Protein AF-A0AAI8R6R3-F1 (afdb_monomer_lite)

Structure (mmCIF, N/CA/C/O backbone):
data_AF-A0AAI8R6R3-F1
#
_entry.id   AF-A0AAI8R6R3-F1
#
loop_
_atom_site.group_PDB
_atom_site.id
_atom_site.type_symbol
_atom_site.label_atom_id
_atom_site.label_alt_id
_atom_site.label_comp_id
_atom_site.label_asym_id
_atom_site.label_entity_id
_atom_site.label_seq_id
_atom_site.pdbx_PDB_ins_code
_atom_site.Cartn_x
_atom_site.Cartn_y
_atom_site.Cartn_z
_atom_site.occupancy
_atom_site.B_iso_or_equiv
_atom_site.auth_seq_id
_atom_site.auth_comp_id
_atom_site.auth_asym_id
_atom_site.auth_atom_id
_atom_site.pdbx_PDB_model_num
ATOM 1 N N . MET A 1 1 ? 16.920 4.968 -27.690 1.00 47.09 1 MET A N 1
ATOM 2 C CA . MET A 1 1 ? 17.579 5.855 -26.700 1.00 47.09 1 MET A CA 1
ATOM 3 C C . MET A 1 1 ? 16.579 6.584 -25.792 1.00 47.09 1 MET A C 1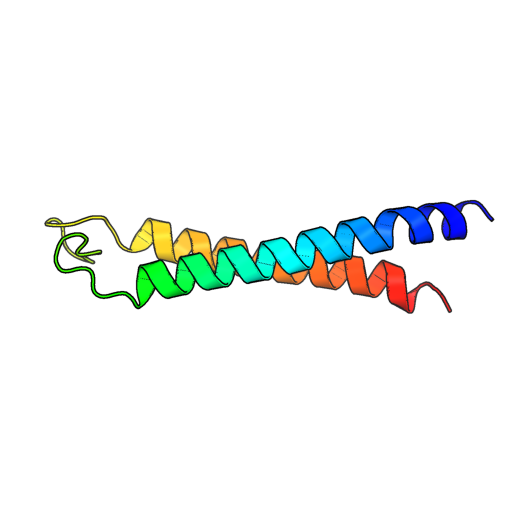
ATOM 5 O O . MET A 1 1 ? 16.767 6.546 -24.587 1.00 47.09 1 MET A O 1
ATOM 9 N N . GLY A 1 2 ? 15.481 7.162 -26.309 1.00 54.69 2 GLY A N 1
ATOM 10 C CA . GLY A 1 2 ? 14.475 7.860 -25.479 1.00 54.69 2 GLY A CA 1
ATOM 11 C C . GLY A 1 2 ? 13.746 6.996 -24.433 1.00 54.69 2 GLY A C 1
ATOM 12 O O . GLY A 1 2 ? 13.635 7.406 -23.284 1.00 54.69 2 GLY A O 1
ATOM 13 N N . ILE A 1 3 ? 13.325 5.774 -24.786 1.00 55.91 3 ILE A N 1
ATOM 14 C CA . ILE A 1 3 ? 12.622 4.853 -23.862 1.00 55.91 3 ILE A CA 1
ATOM 15 C C . ILE A 1 3 ? 13.538 4.403 -22.709 1.00 55.91 3 ILE A C 1
ATOM 17 O O . ILE A 1 3 ? 13.107 4.346 -21.562 1.00 55.91 3 ILE A O 1
ATOM 21 N N . ALA A 1 4 ? 14.824 4.166 -22.988 1.00 56.88 4 ALA A N 1
ATOM 22 C CA . ALA A 1 4 ? 15.807 3.755 -21.983 1.00 56.88 4 ALA A CA 1
ATOM 23 C C . ALA A 1 4 ? 16.078 4.849 -20.929 1.00 56.88 4 ALA A C 1
ATOM 25 O O . ALA A 1 4 ? 16.118 4.547 -19.740 1.00 56.88 4 ALA A O 1
ATOM 26 N N . ILE A 1 5 ? 16.171 6.119 -21.350 1.00 57.38 5 ILE A N 1
ATOM 27 C CA . ILE A 1 5 ? 16.393 7.271 -20.452 1.00 57.38 5 ILE A CA 1
ATOM 28 C C . ILE A 1 5 ? 15.166 7.533 -19.565 1.00 57.38 5 ILE A C 1
ATOM 30 O O . ILE A 1 5 ? 15.302 7.873 -18.389 1.00 57.38 5 ILE A O 1
ATOM 34 N N . ILE A 1 6 ? 13.958 7.373 -20.114 1.00 60.72 6 ILE A N 1
ATOM 35 C CA . ILE A 1 6 ? 12.708 7.486 -19.351 1.00 60.72 6 ILE A CA 1
ATOM 36 C C . ILE A 1 6 ? 12.665 6.397 -18.267 1.00 60.72 6 ILE A C 1
ATOM 38 O O . ILE A 1 6 ? 12.355 6.682 -17.113 1.00 60.72 6 ILE A O 1
ATOM 42 N N . ASN A 1 7 ? 13.070 5.174 -18.606 1.00 64.00 7 ASN A N 1
ATOM 43 C CA . ASN A 1 7 ? 13.047 4.046 -17.682 1.00 64.00 7 ASN A CA 1
ATOM 44 C C . ASN A 1 7 ? 14.038 4.201 -16.512 1.00 64.00 7 ASN A C 1
ATOM 46 O O . ASN A 1 7 ? 13.688 3.925 -15.366 1.00 64.00 7 ASN A O 1
ATOM 50 N N . GLU A 1 8 ? 15.249 4.707 -16.770 1.00 66.88 8 GLU A N 1
ATOM 51 C CA . GLU A 1 8 ? 16.259 4.972 -15.729 1.00 66.88 8 GLU A CA 1
ATOM 52 C C . GLU A 1 8 ? 15.832 6.047 -14.725 1.00 66.88 8 GLU A C 1
ATOM 54 O O . GLU A 1 8 ? 16.192 5.972 -13.552 1.00 66.88 8 GLU A O 1
ATOM 59 N N . LYS A 1 9 ? 15.027 7.026 -15.153 1.00 72.56 9 LYS A N 1
ATOM 60 C CA . LYS A 1 9 ? 14.498 8.071 -14.263 1.00 72.56 9 LYS A CA 1
ATOM 61 C C . LYS A 1 9 ? 13.259 7.626 -13.485 1.00 72.56 9 LYS A C 1
ATOM 63 O O . LYS A 1 9 ? 13.040 8.103 -12.375 1.00 72.56 9 LYS A O 1
ATOM 68 N N . ILE A 1 10 ? 12.453 6.722 -14.045 1.00 77.06 10 ILE A N 1
ATOM 69 C CA . ILE A 1 10 ? 11.221 6.233 -13.407 1.00 77.06 10 ILE A CA 1
ATOM 70 C C . ILE A 1 10 ? 11.519 5.125 -12.387 1.00 77.06 10 ILE A C 1
ATOM 72 O O . ILE A 1 10 ? 10.850 5.049 -11.358 1.00 77.06 10 ILE A O 1
ATOM 76 N N . MET A 1 11 ? 12.542 4.297 -12.612 1.00 78.69 11 MET A N 1
ATOM 77 C CA . MET A 1 11 ? 12.861 3.161 -11.739 1.00 78.69 11 MET A CA 1
ATOM 78 C C . MET A 1 11 ? 13.130 3.551 -10.264 1.00 78.69 11 MET A C 1
ATOM 80 O O . MET A 1 11 ? 12.549 2.914 -9.381 1.00 78.69 11 MET A O 1
ATOM 84 N N . PRO A 1 12 ? 13.895 4.621 -9.949 1.00 82.75 12 PRO A N 1
ATOM 85 C CA . PRO A 1 12 ? 14.054 5.096 -8.571 1.00 82.75 12 PRO A CA 1
ATOM 86 C C . PRO A 1 12 ? 12.741 5.599 -7.961 1.00 82.75 12 PRO A C 1
ATOM 88 O O . PRO A 1 12 ? 12.470 5.356 -6.787 1.00 82.75 12 PRO A O 1
ATOM 91 N N . LEU A 1 13 ? 11.900 6.264 -8.762 1.00 84.81 13 LEU A N 1
ATOM 92 C CA . LEU A 1 13 ? 10.613 6.803 -8.320 1.00 84.81 13 LEU A CA 1
ATOM 93 C C . LEU A 1 13 ? 9.651 5.679 -7.909 1.00 84.81 13 LEU A C 1
ATOM 95 O O . LEU A 1 13 ? 9.012 5.755 -6.862 1.00 84.81 13 LEU A O 1
ATOM 99 N N . VAL A 1 14 ? 9.593 4.609 -8.708 1.00 84.50 14 VAL A N 1
ATOM 100 C CA . VAL A 1 14 ? 8.783 3.416 -8.415 1.00 84.50 14 VAL A CA 1
ATOM 101 C C . VAL A 1 14 ? 9.316 2.686 -7.183 1.00 84.50 14 VAL A C 1
ATOM 103 O O . VAL A 1 14 ? 8.525 2.245 -6.352 1.00 84.50 14 VAL A O 1
ATOM 106 N N . GLY A 1 15 ? 10.639 2.628 -7.004 1.00 84.00 15 GLY A N 1
ATOM 107 C CA . GLY A 1 15 ? 11.258 2.093 -5.789 1.00 84.00 15 GLY A CA 1
ATOM 108 C C . GLY A 1 15 ? 10.858 2.864 -4.526 1.00 84.00 15 GLY A C 1
ATOM 109 O O . GLY A 1 15 ? 10.455 2.259 -3.533 1.00 84.00 15 GLY A O 1
ATOM 110 N N . ILE A 1 16 ? 10.889 4.200 -4.569 1.00 88.62 16 ILE A N 1
ATOM 111 C CA . ILE A 1 16 ? 10.444 5.052 -3.453 1.00 88.62 16 ILE A CA 1
ATOM 112 C C . ILE A 1 16 ? 8.948 4.857 -3.181 1.00 88.62 16 ILE A C 1
ATOM 114 O O . ILE A 1 16 ? 8.549 4.704 -2.026 1.00 88.62 16 ILE A O 1
ATOM 118 N N . ALA A 1 17 ? 8.119 4.814 -4.228 1.00 87.62 17 ALA A N 1
ATOM 119 C CA . ALA A 1 17 ? 6.686 4.566 -4.093 1.00 87.62 17 ALA A CA 1
ATOM 120 C C . ALA A 1 17 ? 6.400 3.208 -3.429 1.00 87.62 17 ALA A C 1
ATOM 122 O O . ALA A 1 17 ? 5.532 3.118 -2.562 1.00 87.62 17 ALA A O 1
ATOM 123 N N . PHE A 1 18 ? 7.166 2.169 -3.773 1.00 87.81 18 PHE A N 1
ATOM 124 C CA . PHE A 1 18 ? 7.057 0.846 -3.162 1.00 87.81 18 PHE A CA 1
ATOM 125 C C . PHE A 1 18 ? 7.470 0.840 -1.681 1.00 87.81 18 PHE A C 1
ATOM 127 O O . PHE A 1 18 ? 6.774 0.265 -0.844 1.00 87.81 18 PHE A O 1
ATOM 134 N N . LEU A 1 19 ? 8.554 1.536 -1.322 1.00 90.81 19 LEU A N 1
ATOM 135 C CA . LEU A 1 19 ? 8.968 1.685 0.079 1.00 90.81 19 LEU A CA 1
ATOM 136 C C . LEU A 1 19 ? 7.907 2.416 0.912 1.00 90.81 19 LEU A C 1
ATOM 138 O O . LEU A 1 19 ? 7.537 1.949 1.989 1.00 90.81 19 LEU A O 1
ATOM 142 N N . LEU A 1 20 ? 7.369 3.527 0.399 1.00 91.75 20 LEU A N 1
ATOM 143 C CA . LEU A 1 20 ? 6.275 4.257 1.046 1.00 91.75 20 LEU A CA 1
ATOM 144 C C . LEU A 1 20 ? 5.027 3.385 1.197 1.00 91.75 20 LEU A C 1
ATOM 146 O O . LEU A 1 20 ? 4.374 3.414 2.240 1.00 91.75 20 LEU A O 1
ATOM 150 N N . TRP A 1 21 ? 4.723 2.570 0.188 1.00 92.88 21 TRP A N 1
ATOM 151 C CA . TRP A 1 21 ? 3.617 1.626 0.242 1.00 92.88 21 TRP A CA 1
ATOM 152 C C . TRP A 1 21 ? 3.773 0.626 1.401 1.00 92.88 21 TRP A C 1
ATOM 154 O O . TRP A 1 21 ? 2.824 0.433 2.165 1.00 92.88 21 TRP A O 1
ATOM 164 N N . ILE A 1 22 ? 4.970 0.062 1.607 1.00 91.62 22 ILE A N 1
ATOM 165 C CA . ILE A 1 22 ? 5.262 -0.841 2.738 1.00 91.62 22 ILE A CA 1
ATOM 166 C C . ILE A 1 22 ? 5.119 -0.121 4.085 1.00 91.62 22 ILE A C 1
ATOM 168 O O . ILE A 1 22 ? 4.538 -0.672 5.025 1.00 91.62 22 ILE A O 1
ATOM 172 N N . VAL A 1 23 ? 5.624 1.111 4.196 1.00 93.25 23 VAL A N 1
ATOM 173 C CA . VAL A 1 23 ? 5.528 1.905 5.432 1.00 93.25 23 VAL A CA 1
ATOM 174 C C . VAL A 1 23 ? 4.065 2.162 5.798 1.00 93.25 23 VAL A C 1
ATOM 176 O O . VAL A 1 23 ? 3.665 1.924 6.938 1.00 93.25 23 VAL A O 1
ATOM 179 N N . ILE A 1 24 ? 3.241 2.579 4.834 1.00 91.88 24 ILE A N 1
ATOM 180 C CA . ILE A 1 24 ? 1.812 2.841 5.059 1.00 91.88 24 ILE A CA 1
ATOM 181 C C . ILE A 1 24 ? 1.069 1.550 5.420 1.00 91.88 24 ILE A C 1
ATOM 183 O O . ILE A 1 24 ? 0.261 1.558 6.348 1.00 91.88 24 ILE A O 1
ATOM 187 N N . LEU A 1 25 ? 1.373 0.429 4.755 1.00 90.25 25 LEU A N 1
ATOM 188 C CA . LEU A 1 25 ? 0.794 -0.870 5.103 1.00 90.25 25 LEU A CA 1
ATOM 189 C C . LEU A 1 25 ? 1.128 -1.246 6.552 1.00 90.25 25 LEU A C 1
ATOM 191 O O . LEU A 1 25 ? 0.250 -1.664 7.304 1.00 90.25 25 LEU A O 1
ATOM 195 N N . SER A 1 26 ? 2.380 -1.039 6.962 1.00 89.50 26 SER A N 1
ATOM 196 C CA . SER A 1 26 ? 2.834 -1.316 8.326 1.00 89.50 26 SER A CA 1
ATOM 197 C C . SER A 1 26 ? 2.092 -0.452 9.351 1.00 89.50 26 SER A C 1
ATOM 199 O O . SER A 1 26 ? 1.638 -0.968 10.368 1.00 89.50 26 SER A O 1
ATOM 201 N N . LEU A 1 27 ? 1.887 0.840 9.066 1.00 88.38 27 LEU A N 1
ATOM 202 C CA . LEU A 1 27 ? 1.103 1.745 9.915 1.00 88.38 27 LEU A CA 1
ATOM 203 C C . LEU A 1 27 ? -0.378 1.347 9.995 1.00 88.38 27 LEU A C 1
ATOM 205 O O . LEU A 1 27 ? -0.965 1.406 11.075 1.00 88.38 27 LEU A O 1
ATOM 209 N N . LEU A 1 28 ? -0.984 0.912 8.884 1.00 85.94 28 LEU A N 1
ATOM 210 C CA . LEU A 1 28 ? -2.366 0.418 8.858 1.00 85.94 28 LEU A CA 1
ATOM 211 C C . LEU A 1 28 ? -2.523 -0.857 9.695 1.00 85.94 28 LEU A C 1
ATOM 213 O O . LEU A 1 28 ? -3.465 -0.964 10.481 1.00 85.94 28 LEU A O 1
ATOM 217 N N . LEU A 1 29 ? -1.582 -1.797 9.575 1.00 83.44 29 LEU A N 1
ATOM 218 C CA . LEU A 1 29 ? -1.566 -3.025 10.372 1.00 83.44 29 LEU A CA 1
ATOM 219 C C . LEU A 1 29 ? -1.331 -2.729 11.852 1.00 83.44 29 LEU A C 1
ATOM 221 O O . LEU A 1 29 ? -2.028 -3.286 12.695 1.00 83.44 29 LEU A O 1
ATOM 225 N N . ILE A 1 30 ? -0.419 -1.811 12.181 1.00 83.75 30 ILE A N 1
ATOM 226 C CA . ILE A 1 30 ? -0.238 -1.322 13.551 1.00 83.75 30 ILE A CA 1
ATOM 227 C C . ILE A 1 30 ? -1.546 -0.709 14.059 1.00 83.75 30 ILE A C 1
ATOM 229 O O . ILE A 1 30 ? -1.996 -1.078 15.130 1.00 83.75 30 ILE A O 1
ATOM 233 N N . SER A 1 31 ? -2.220 0.149 13.295 1.00 77.75 31 SER A N 1
ATOM 234 C CA . SER A 1 31 ? -3.505 0.743 13.700 1.00 77.75 31 SER A CA 1
ATOM 235 C C . SER A 1 31 ? -4.596 -0.307 13.974 1.00 77.75 31 SER A C 1
ATOM 237 O O . SER A 1 31 ? -5.383 -0.153 14.908 1.00 77.75 31 SER A O 1
ATOM 239 N N . LEU A 1 32 ? -4.625 -1.395 13.195 1.00 74.94 32 LEU A N 1
ATOM 240 C CA . LEU A 1 32 ? -5.558 -2.515 13.372 1.00 74.94 32 LEU A CA 1
ATOM 241 C C . LEU A 1 32 ? -5.217 -3.409 14.574 1.00 74.94 32 LEU A C 1
ATOM 243 O O . LEU A 1 32 ? -6.112 -3.826 15.310 1.00 74.94 32 LEU A O 1
ATOM 247 N N . LEU A 1 33 ? -3.937 -3.747 14.746 1.00 74.69 33 LEU A N 1
ATOM 248 C CA . LEU A 1 33 ? -3.464 -4.748 15.710 1.00 74.69 33 LEU A CA 1
ATOM 249 C C . LEU A 1 33 ? -3.108 -4.141 17.070 1.00 74.69 33 LEU A C 1
ATOM 251 O O . LEU A 1 33 ? -3.182 -4.817 18.101 1.00 74.69 33 LEU A O 1
ATOM 255 N N . TRP A 1 34 ? -2.733 -2.864 17.099 1.00 71.25 34 TRP A N 1
ATOM 256 C CA . TRP A 1 34 ? -2.384 -2.156 18.318 1.00 71.25 34 TRP A CA 1
ATOM 257 C C . TRP A 1 34 ? -3.660 -1.863 19.102 1.00 71.25 34 TRP A C 1
ATOM 259 O O . TRP A 1 34 ? -4.358 -0.875 18.874 1.00 71.25 34 TRP A O 1
ATOM 269 N N . LYS A 1 35 ? -3.959 -2.735 20.072 1.00 55.91 35 LYS A N 1
ATOM 270 C CA . LYS A 1 35 ? -5.009 -2.553 21.085 1.00 55.91 35 LYS A CA 1
ATOM 271 C C . LYS A 1 35 ? -4.692 -1.349 21.976 1.00 55.91 35 LYS A C 1
ATOM 273 O O . LYS A 1 35 ? -4.341 -1.484 23.147 1.00 55.91 35 LYS A O 1
ATOM 278 N N . ASN A 1 36 ? -4.841 -0.144 21.447 1.00 55.16 36 ASN A N 1
ATOM 279 C CA . ASN A 1 36 ? -4.814 1.053 22.261 1.00 55.16 36 ASN A CA 1
ATOM 280 C C . ASN A 1 36 ? -6.148 1.120 23.014 1.00 55.16 36 ASN A C 1
ATOM 282 O O . ASN A 1 36 ? -7.204 1.262 22.400 1.00 55.16 36 ASN A O 1
ATOM 286 N N . LYS A 1 37 ? -6.121 1.021 24.353 1.00 53.44 37 LYS A N 1
ATOM 287 C CA . LYS A 1 37 ? -7.324 1.029 25.218 1.00 53.44 37 LYS A CA 1
ATOM 288 C C . LYS A 1 37 ? -8.253 2.240 24.986 1.00 53.44 37 LYS A C 1
ATOM 290 O O . LYS A 1 37 ? -9.398 2.205 25.426 1.00 53.44 37 LYS A O 1
ATOM 295 N N . LYS A 1 38 ? -7.773 3.291 24.305 1.00 52.03 38 LYS A N 1
ATOM 296 C CA . LYS A 1 38 ? -8.499 4.535 23.996 1.00 52.03 38 LYS A CA 1
ATOM 297 C C . LYS A 1 38 ? -9.121 4.597 22.593 1.00 52.03 38 LYS A C 1
ATOM 299 O O . LYS A 1 38 ? -10.089 5.323 22.413 1.00 52.03 38 LYS A O 1
ATOM 304 N N . ALA A 1 39 ? -8.621 3.835 21.620 1.00 54.47 39 ALA A N 1
ATOM 305 C CA . ALA A 1 39 ? -9.143 3.812 20.254 1.00 54.47 39 ALA A CA 1
ATOM 306 C C . ALA A 1 39 ? -9.794 2.450 19.996 1.00 54.47 39 ALA A C 1
ATOM 308 O O . ALA A 1 39 ? -9.244 1.583 19.322 1.00 54.47 39 ALA A O 1
ATOM 309 N N . LYS A 1 40 ? -10.969 2.230 20.595 1.00 54.16 40 LYS A N 1
ATOM 310 C CA . LYS A 1 40 ? -11.802 1.077 20.244 1.00 54.16 40 LYS A CA 1
ATOM 311 C C . LYS A 1 40 ? -12.371 1.343 18.852 1.00 54.16 40 LYS A C 1
ATOM 313 O O . LYS A 1 40 ? -13.431 1.956 18.725 1.00 54.16 40 LYS A O 1
ATOM 318 N N . TYR A 1 41 ? -11.656 0.906 17.816 1.00 57.22 41 TYR A N 1
ATOM 319 C CA . TYR A 1 41 ? -12.301 0.675 16.534 1.00 57.22 41 TYR A CA 1
ATOM 320 C C . TYR A 1 41 ? -13.374 -0.382 16.779 1.00 57.22 41 TYR A C 1
ATOM 322 O O . TYR A 1 41 ? -13.086 -1.508 17.182 1.00 57.22 41 TYR A O 1
ATOM 330 N N . SER A 1 42 ? -14.625 0.039 16.680 1.00 58.59 42 SER A N 1
ATOM 331 C CA . SER A 1 42 ? -15.783 -0.745 17.073 1.00 58.59 42 SER A CA 1
ATOM 332 C C . SER A 1 42 ? -16.641 -0.973 15.841 1.00 58.59 42 SER A C 1
ATOM 334 O O . SER A 1 42 ? -16.918 -0.047 15.077 1.00 58.59 42 SER A O 1
ATOM 336 N N . TRP A 1 43 ? -17.064 -2.220 15.648 1.00 58.28 43 TRP A N 1
ATOM 337 C CA . TRP A 1 43 ? -18.098 -2.565 14.671 1.00 58.28 43 TRP A CA 1
ATOM 338 C C . TRP A 1 43 ? -19.474 -2.018 15.083 1.00 58.28 43 TRP A C 1
ATOM 340 O O . TRP A 1 43 ? -20.357 -1.875 14.245 1.00 58.28 43 TRP A O 1
ATOM 350 N N . ASP A 1 44 ? -19.626 -1.658 16.361 1.00 58.09 44 ASP A N 1
ATOM 351 C CA . ASP A 1 44 ? -20.838 -1.100 16.954 1.00 58.09 44 ASP A CA 1
ATOM 352 C C . ASP A 1 44 ? -20.703 0.410 17.253 1.00 58.09 44 ASP A C 1
ATOM 354 O O . ASP A 1 44 ? -19.594 0.936 17.382 1.00 58.09 44 ASP A O 1
ATOM 358 N N . LYS A 1 45 ? -21.831 1.115 17.409 1.00 56.88 45 LYS A N 1
ATOM 359 C CA . LYS A 1 45 ? -21.982 2.588 17.430 1.00 56.88 45 LYS A CA 1
ATOM 360 C C . LYS A 1 45 ? -21.169 3.352 18.494 1.00 56.88 45 LYS A C 1
ATOM 362 O O . LYS A 1 45 ? -21.155 4.577 18.462 1.00 56.88 45 LYS A O 1
ATOM 367 N N . LYS A 1 46 ? -20.512 2.673 19.441 1.00 54.59 46 LYS A N 1
ATOM 368 C CA . LYS A 1 46 ? -19.826 3.288 20.597 1.00 54.59 46 LYS A CA 1
ATOM 369 C C . LYS A 1 46 ? -18.329 3.601 20.383 1.00 54.59 46 LYS A C 1
ATOM 371 O O . LYS A 1 46 ? -17.652 3.940 21.349 1.00 54.59 46 LYS A O 1
ATOM 376 N N . GLY A 1 47 ? -17.798 3.510 19.158 1.00 59.53 47 GLY A N 1
ATOM 377 C CA . GLY A 1 47 ? -16.392 3.826 18.849 1.00 59.53 47 GLY A CA 1
ATOM 378 C C . GLY A 1 47 ? -16.151 4.264 17.399 1.00 59.53 47 GLY A C 1
ATOM 379 O O . GLY A 1 47 ? -17.094 4.387 16.618 1.00 59.53 47 GLY A O 1
ATOM 380 N N . ALA A 1 48 ? -14.885 4.500 17.028 1.00 64.06 48 ALA A N 1
ATOM 381 C CA . ALA A 1 48 ? -14.514 4.788 15.641 1.00 64.06 48 ALA A CA 1
ATOM 382 C C . ALA A 1 48 ? -14.886 3.584 14.760 1.00 64.06 48 ALA A C 1
ATOM 384 O O . ALA A 1 48 ? -14.533 2.450 15.084 1.00 64.06 48 ALA A O 1
ATOM 385 N N . LYS A 1 49 ? -15.633 3.796 13.671 1.00 68.00 49 LYS A N 1
ATOM 386 C CA . LYS A 1 49 ? -16.078 2.684 12.817 1.00 68.00 49 LYS A CA 1
ATOM 387 C C . LYS A 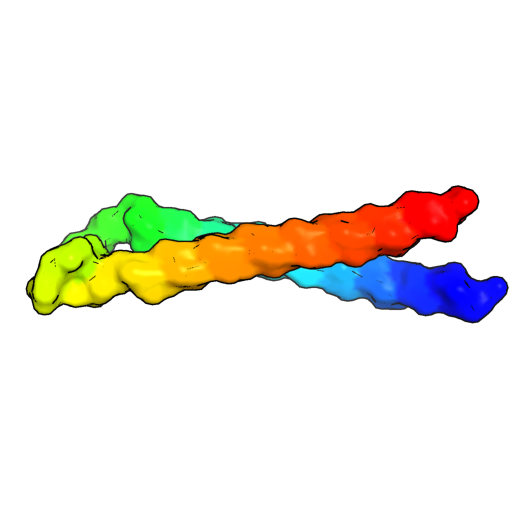1 49 ? -14.863 1.972 12.215 1.00 68.00 49 LYS A C 1
ATOM 389 O O . LYS A 1 49 ? -13.929 2.626 11.771 1.00 68.00 49 LYS A O 1
ATOM 394 N N . VAL A 1 50 ? -14.898 0.641 12.171 1.00 73.50 50 VAL A N 1
ATOM 395 C CA . VAL A 1 50 ? -13.854 -0.203 11.546 1.00 73.50 50 VAL A CA 1
ATOM 396 C C . VAL A 1 50 ? -13.890 -0.104 10.011 1.00 73.50 50 VAL A C 1
ATOM 398 O O . VAL A 1 50 ? -12.874 -0.271 9.343 1.00 73.50 50 VAL A O 1
ATOM 401 N N . VAL A 1 51 ? -15.054 0.230 9.448 1.00 79.00 51 VAL A N 1
ATOM 402 C CA . VAL A 1 51 ? -15.312 0.275 7.997 1.00 79.00 51 VAL A CA 1
ATOM 403 C C . VAL A 1 51 ? -14.322 1.149 7.204 1.00 79.00 51 VAL A C 1
ATOM 405 O O . VAL A 1 51 ? -13.788 0.651 6.217 1.00 79.00 51 VAL A O 1
ATOM 408 N N . PRO A 1 52 ? -14.006 2.401 7.597 1.00 81.19 52 PRO A N 1
ATOM 409 C CA . PRO A 1 52 ? -13.050 3.237 6.868 1.00 81.19 52 PRO A CA 1
ATOM 410 C C . PRO A 1 52 ? -11.632 2.657 6.885 1.00 81.19 52 PRO A C 1
ATOM 412 O O . PRO A 1 52 ? -10.902 2.797 5.911 1.00 81.19 52 PRO A O 1
ATOM 415 N N . LEU A 1 53 ? -11.251 1.977 7.971 1.00 80.94 53 LEU A N 1
ATOM 416 C CA . LEU A 1 53 ? -9.937 1.354 8.110 1.00 80.94 53 LEU A CA 1
ATOM 417 C C . LEU A 1 53 ? -9.810 0.122 7.207 1.00 80.94 53 LEU A C 1
ATOM 419 O O . LEU A 1 53 ? -8.805 -0.037 6.522 1.00 80.94 53 LEU A O 1
ATOM 423 N N . VAL A 1 54 ? -10.855 -0.707 7.139 1.00 83.06 54 VAL A N 1
ATOM 424 C CA . VAL A 1 54 ? -10.918 -1.837 6.197 1.00 83.06 54 VAL A CA 1
ATOM 425 C C . VAL A 1 54 ? -10.886 -1.335 4.755 1.00 83.06 54 VAL A C 1
ATOM 427 O O . VAL A 1 54 ? -10.126 -1.858 3.945 1.00 83.06 54 VAL A O 1
ATOM 430 N N . LEU A 1 55 ? -11.652 -0.286 4.441 1.00 87.31 55 LEU A N 1
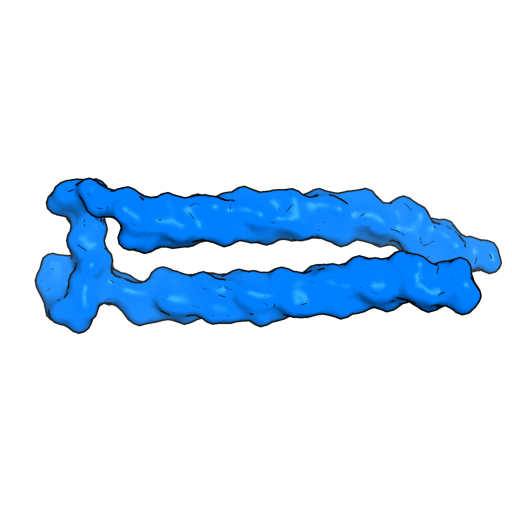ATOM 431 C CA . LEU A 1 55 ? -11.657 0.320 3.111 1.00 87.31 55 LEU A CA 1
ATOM 432 C C . LEU A 1 55 ? -10.272 0.866 2.732 1.00 87.31 55 LEU A C 1
ATOM 434 O O . LEU A 1 55 ? -9.818 0.644 1.611 1.00 87.31 55 LEU A O 1
ATOM 438 N N . ALA A 1 56 ? -9.581 1.519 3.672 1.00 87.38 56 ALA A N 1
ATOM 439 C CA . ALA A 1 56 ? -8.218 2.000 3.472 1.00 87.38 56 ALA A CA 1
ATOM 440 C C . ALA A 1 56 ? -7.253 0.850 3.158 1.00 87.38 56 ALA A C 1
ATOM 442 O O . ALA A 1 56 ? -6.474 0.963 2.219 1.00 87.38 56 ALA A O 1
ATOM 443 N N . VAL A 1 57 ? -7.339 -0.277 3.872 1.00 88.12 57 VAL A N 1
ATOM 444 C CA . VAL A 1 57 ? -6.509 -1.461 3.591 1.00 88.12 57 VAL A CA 1
ATOM 445 C C . VAL A 1 57 ? -6.797 -2.039 2.206 1.00 88.12 57 VAL A C 1
ATOM 447 O O . VAL A 1 57 ? -5.858 -2.328 1.468 1.00 88.12 57 VAL A O 1
ATOM 450 N N . VAL A 1 58 ? -8.069 -2.174 1.820 1.00 90.50 58 VAL A N 1
ATOM 451 C CA . VAL A 1 58 ? -8.447 -2.702 0.497 1.00 90.50 58 VAL A CA 1
ATOM 452 C C . VAL A 1 58 ? -7.916 -1.808 -0.624 1.00 90.50 58 VAL A C 1
ATOM 454 O O . VAL A 1 58 ? -7.276 -2.302 -1.552 1.00 90.50 58 VAL A O 1
ATOM 457 N N . LEU A 1 59 ? -8.122 -0.491 -0.523 1.00 91.75 59 LEU A N 1
ATOM 458 C CA . LEU A 1 59 ? -7.585 0.472 -1.489 1.00 91.75 59 LEU A CA 1
ATOM 459 C C . LEU A 1 59 ? -6.058 0.428 -1.539 1.00 91.75 59 LEU A C 1
ATOM 461 O O . LEU A 1 59 ? -5.477 0.484 -2.621 1.00 91.75 59 LEU A O 1
ATOM 465 N N . HIS A 1 60 ? -5.407 0.275 -0.386 1.00 92.50 60 HIS A N 1
ATOM 466 C CA . HIS A 1 60 ? -3.954 0.181 -0.309 1.00 92.50 60 HIS A CA 1
ATOM 467 C C . HIS A 1 60 ? -3.430 -1.061 -1.032 1.00 92.50 60 HIS A C 1
ATOM 469 O O . HIS A 1 60 ? -2.472 -0.965 -1.793 1.00 92.50 60 HIS A O 1
ATOM 475 N N . ILE A 1 61 ? -4.088 -2.215 -0.884 1.00 91.31 61 ILE A N 1
ATOM 476 C CA . ILE A 1 61 ? -3.730 -3.440 -1.616 1.00 91.31 61 ILE A CA 1
ATOM 477 C C . ILE A 1 61 ? -3.868 -3.236 -3.130 1.00 91.31 61 ILE A C 1
ATOM 479 O O . ILE A 1 61 ? -2.943 -3.571 -3.870 1.00 91.31 61 ILE A O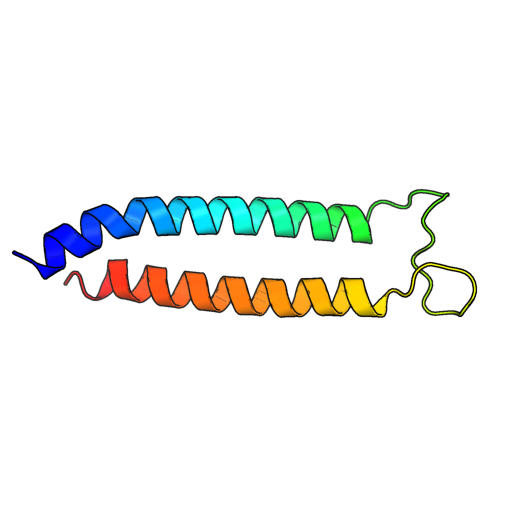 1
ATOM 483 N N . LEU A 1 62 ? -4.973 -2.641 -3.593 1.00 93.38 62 LEU A N 1
ATOM 484 C CA . LEU A 1 62 ? -5.169 -2.322 -5.015 1.00 93.38 62 LEU A CA 1
ATOM 485 C C . LEU A 1 62 ? -4.060 -1.403 -5.547 1.00 93.38 62 LEU A C 1
ATOM 487 O O . LEU A 1 62 ? -3.541 -1.618 -6.642 1.00 93.38 62 LEU A O 1
ATOM 491 N N . PHE A 1 63 ? -3.647 -0.422 -4.743 1.00 91.50 63 PHE A N 1
ATOM 492 C CA . PHE A 1 63 ? -2.535 0.463 -5.077 1.00 91.50 63 PHE A CA 1
ATOM 493 C C . PHE A 1 63 ? -1.204 -0.297 -5.193 1.00 91.50 63 PHE A C 1
ATOM 495 O O . PHE A 1 63 ? -0.406 -0.022 -6.087 1.00 91.50 63 PHE A O 1
ATOM 502 N N . GLY A 1 64 ? -0.984 -1.304 -4.345 1.00 90.81 64 GLY A N 1
ATOM 503 C CA . GLY A 1 64 ? 0.190 -2.176 -4.410 1.00 90.81 64 GLY A CA 1
ATOM 504 C C . GLY A 1 64 ? 0.245 -2.999 -5.697 1.00 90.81 64 GLY A C 1
ATOM 505 O O . GLY A 1 64 ? 1.295 -3.074 -6.334 1.00 90.81 64 GLY A O 1
ATOM 506 N N . VAL A 1 65 ? -0.894 -3.551 -6.129 1.00 91.62 65 VAL A N 1
ATOM 507 C CA . VAL A 1 65 ? -1.004 -4.268 -7.414 1.00 91.62 65 VAL A CA 1
ATOM 508 C C . VAL A 1 65 ? -0.654 -3.343 -8.580 1.00 91.62 65 VAL A C 1
ATOM 510 O O . VAL A 1 65 ? 0.118 -3.725 -9.457 1.00 91.62 65 VAL A O 1
ATOM 513 N N . PHE A 1 66 ? -1.158 -2.108 -8.568 1.00 87.94 66 PHE A N 1
ATOM 514 C CA . PHE A 1 66 ? -0.849 -1.112 -9.593 1.00 87.94 66 PHE A CA 1
ATOM 515 C C . PHE A 1 66 ? 0.651 -0.773 -9.657 1.00 87.94 66 PHE A C 1
ATOM 517 O O . PHE A 1 66 ? 1.237 -0.795 -10.741 1.00 87.94 66 PHE A O 1
ATOM 524 N N . ILE A 1 67 ? 1.295 -0.538 -8.506 1.00 87.38 67 ILE A N 1
ATOM 525 C CA . ILE A 1 67 ? 2.752 -0.324 -8.427 1.00 87.38 67 ILE A CA 1
ATOM 526 C C . ILE A 1 67 ? 3.507 -1.541 -8.983 1.00 87.38 67 ILE A C 1
ATOM 528 O O . ILE A 1 67 ? 4.458 -1.377 -9.746 1.00 87.38 67 ILE A O 1
ATOM 532 N N . GLY A 1 68 ? 3.064 -2.758 -8.652 1.00 85.44 68 GLY A N 1
ATOM 533 C CA . GLY A 1 68 ? 3.655 -4.002 -9.149 1.00 85.44 68 GLY A CA 1
ATOM 534 C C . GLY A 1 68 ? 3.574 -4.148 -10.672 1.00 85.44 68 GLY A C 1
ATOM 535 O O . GLY A 1 68 ? 4.563 -4.518 -11.301 1.00 85.44 68 GLY A O 1
ATOM 536 N N . ILE A 1 69 ? 2.435 -3.799 -11.281 1.00 86.81 69 ILE A N 1
ATOM 537 C CA . ILE A 1 69 ? 2.261 -3.811 -12.745 1.00 86.81 69 ILE A CA 1
ATOM 538 C C . ILE A 1 69 ? 3.224 -2.823 -13.413 1.00 86.81 69 ILE A C 1
ATOM 540 O O . ILE A 1 69 ? 3.887 -3.179 -14.389 1.00 86.81 69 ILE A O 1
ATOM 544 N N . ILE A 1 70 ? 3.343 -1.606 -12.871 1.00 83.81 70 ILE A N 1
ATOM 545 C CA . ILE A 1 70 ? 4.281 -0.593 -13.376 1.00 83.81 70 ILE A CA 1
ATOM 546 C C . ILE A 1 70 ? 5.720 -1.103 -13.277 1.00 83.81 70 ILE A C 1
ATOM 548 O O . ILE A 1 70 ? 6.477 -1.022 -14.244 1.00 83.81 70 ILE A O 1
ATOM 552 N N . PHE A 1 71 ? 6.093 -1.669 -12.128 1.00 81.75 71 PHE A N 1
AT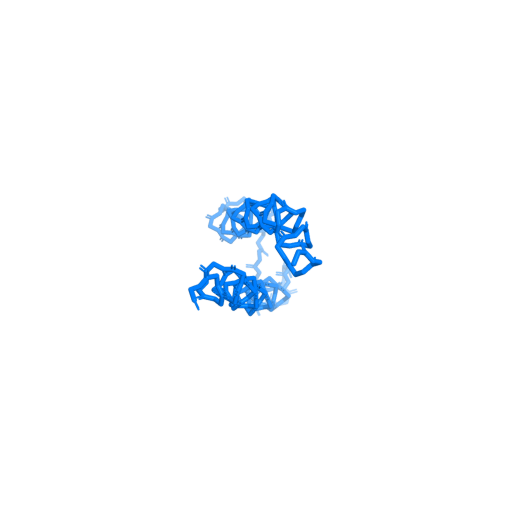OM 553 C CA . PHE A 1 71 ? 7.427 -2.220 -11.913 1.00 81.75 71 PHE A CA 1
ATOM 554 C C . PHE A 1 71 ? 7.744 -3.361 -12.889 1.00 81.75 71 PHE A C 1
ATOM 556 O O . PHE A 1 71 ? 8.840 -3.400 -13.452 1.00 81.75 71 PHE A O 1
ATOM 563 N N . TYR A 1 72 ? 6.780 -4.253 -13.138 1.00 80.00 72 TYR A N 1
ATOM 564 C CA . TYR A 1 72 ? 6.901 -5.331 -14.118 1.00 80.00 72 TYR A CA 1
ATOM 565 C C . TYR A 1 72 ? 7.087 -4.787 -15.538 1.00 80.00 72 TYR A C 1
ATOM 567 O O . TYR A 1 72 ? 8.013 -5.206 -16.226 1.00 80.00 72 TYR A O 1
ATOM 575 N N . HIS A 1 73 ? 6.276 -3.814 -15.965 1.00 77.38 73 HIS A N 1
ATOM 576 C CA . HIS A 1 73 ? 6.428 -3.181 -17.280 1.00 77.38 73 HIS A CA 1
ATOM 577 C C . HIS A 1 73 ? 7.811 -2.545 -17.458 1.00 77.38 73 HIS A C 1
ATOM 579 O O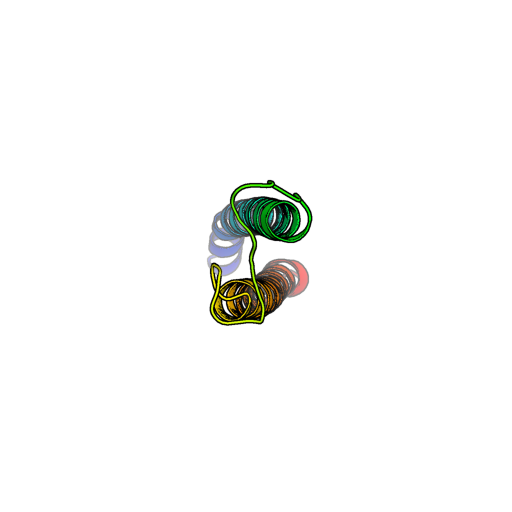 . HIS A 1 73 ? 8.474 -2.790 -18.460 1.00 77.38 73 HIS A O 1
ATOM 585 N N . ILE A 1 74 ? 8.285 -1.787 -16.468 1.00 75.25 74 ILE A N 1
ATOM 586 C CA . ILE A 1 74 ? 9.603 -1.134 -16.505 1.00 75.25 74 ILE A CA 1
ATOM 587 C C . ILE A 1 74 ? 10.738 -2.166 -16.545 1.00 75.25 74 ILE A C 1
ATOM 589 O O . ILE A 1 74 ? 11.724 -1.974 -17.261 1.00 75.25 74 ILE A O 1
ATOM 593 N N . SER A 1 75 ? 10.615 -3.259 -15.791 1.00 70.50 75 SER A N 1
ATOM 594 C CA . SER A 1 75 ? 11.693 -4.240 -15.623 1.00 70.50 75 SER A CA 1
ATOM 595 C C . SER A 1 75 ? 11.739 -5.303 -16.724 1.00 70.50 75 SER A C 1
ATOM 597 O O . SER A 1 75 ? 12.828 -5.759 -17.058 1.00 70.50 75 SER A O 1
ATOM 599 N N . VAL A 1 76 ? 10.591 -5.701 -17.286 1.00 64.62 76 VAL A N 1
ATOM 600 C CA . VAL A 1 76 ? 10.478 -6.820 -18.244 1.00 64.62 76 VAL A CA 1
ATOM 601 C C . VAL A 1 76 ? 10.401 -6.360 -19.698 1.00 64.62 76 VAL A C 1
ATOM 603 O O . VAL A 1 76 ? 11.007 -7.005 -20.543 1.00 64.62 76 VAL A O 1
ATOM 606 N N . ILE A 1 77 ? 9.800 -5.199 -20.008 1.00 57.47 77 ILE A N 1
ATOM 607 C CA . ILE A 1 77 ? 9.845 -4.608 -21.373 1.00 57.47 77 ILE A CA 1
ATOM 608 C C . ILE A 1 77 ? 11.269 -4.093 -21.712 1.00 57.47 77 ILE A C 1
ATOM 610 O O . ILE A 1 77 ? 11.529 -3.507 -22.757 1.00 57.47 77 ILE A O 1
ATOM 614 N N . ARG A 1 78 ? 12.227 -4.311 -20.805 1.00 50.66 78 ARG A N 1
ATOM 615 C CA . ARG A 1 78 ? 13.654 -4.053 -20.992 1.00 50.66 78 ARG A CA 1
ATOM 616 C C . ARG A 1 78 ? 14.390 -5.127 -21.808 1.00 50.66 78 ARG A C 1
ATOM 618 O O . ARG A 1 78 ? 15.561 -4.889 -22.096 1.00 50.66 78 ARG A O 1
ATOM 625 N N . PHE A 1 79 ? 13.748 -6.247 -22.153 1.00 45.09 79 PHE A N 1
ATOM 626 C CA . PHE A 1 79 ? 14.302 -7.283 -23.036 1.00 45.09 79 PHE A CA 1
ATOM 627 C C . PHE A 1 79 ? 13.737 -7.199 -24.452 1.00 45.09 79 PHE A C 1
ATOM 629 O O . PHE A 1 79 ? 12.499 -7.080 -24.587 1.00 45.09 79 PHE A O 1
#

Organism: Enterococcus mundtii (NCBI:txid53346)

Sequence (79 aa):
MGIAIINEKIMPLVGIAFLLWIVILSLLLISLLWKNKKAKYSWDKKGAKVVPLVLAVVLHILFGVFIGIIFYHISVIRF

Radius of gyration: 17.94 Å; chains: 1; bounding box: 40×15×52 Å

pLDDT: mean 75.35, std 14.46, range [45.09, 93.38]

Secondary structure (DSSP, 8-state):
-HHHHHHHHHHHHHHHHHHHHHHHHHHHHHHHH---TT--EESSTTSEESHHHHHHHHHHHHHHHHHHHHHHHHHHTT-

Foldseek 3Di:
DVLVVVLVVVQVVLVVVLVVLVVVLVVLVCVVVVPPVPAPCDCDPPHNPCVVSVVVNVVSVVVNVVSVVVNCCSPVVVD